Protein AF-V5BQ50-F1 (afdb_monomer_lite)

Sequence (95 aa):
MGEDHIFKSGVSHNYYGEALYAQQKPIPCPQCKRVGRLAGHLNEIYRRIPRTQWEALVLCHRCGENVLRHEDVATHRRVWYCSYCEICLCTKCQR

Structure (mmCIF, N/CA/C/O backbone):
data_AF-V5BQ50-F1
#
_entry.id   AF-V5BQ50-F1
#
loop_
_atom_site.group_PDB
_atom_site.id
_atom_site.type_symbol
_atom_site.label_atom_id
_atom_site.label_alt_id
_atom_site.label_comp_id
_atom_site.label_asym_id
_atom_site.label_entity_id
_atom_site.label_seq_id
_atom_site.pdbx_PDB_ins_code
_atom_site.Cartn_x
_atom_site.Cartn_y
_atom_site.Cartn_z
_atom_site.occupancy
_atom_site.B_iso_or_equiv
_atom_site.auth_seq_id
_atom_site.auth_comp_id
_atom_site.auth_asym_id
_atom_site.auth_atom_id
_atom_site.pdbx_PDB_model_num
ATOM 1 N N . MET A 1 1 ? 26.541 -1.349 0.959 1.00 39.31 1 MET A N 1
ATOM 2 C CA . MET A 1 1 ? 25.940 -2.446 1.745 1.00 39.31 1 MET A CA 1
ATOM 3 C C . MET A 1 1 ? 24.550 -1.992 2.161 1.00 39.31 1 MET A C 1
ATOM 5 O O . MET A 1 1 ? 24.390 -1.444 3.239 1.00 39.31 1 MET A O 1
ATOM 9 N N . GLY A 1 2 ? 23.581 -2.073 1.252 1.00 46.38 2 GLY A N 1
ATOM 10 C CA . GLY A 1 2 ? 22.181 -1.779 1.549 1.00 46.38 2 GLY A CA 1
ATOM 11 C C . GLY A 1 2 ? 21.429 -3.071 1.327 1.00 46.38 2 GLY A C 1
ATOM 12 O O . GLY A 1 2 ? 21.066 -3.373 0.198 1.00 46.38 2 GLY A O 1
ATOM 13 N N . GLU A 1 3 ? 21.337 -3.903 2.358 1.00 43.06 3 GLU A N 1
ATOM 14 C CA . GLU A 1 3 ? 20.484 -5.078 2.277 1.00 43.06 3 GLU A CA 1
ATOM 15 C C . GLU A 1 3 ? 19.045 -4.569 2.180 1.00 43.06 3 GLU A C 1
ATOM 17 O O . GLU A 1 3 ? 18.543 -3.937 3.110 1.00 43.06 3 GLU A O 1
ATOM 22 N N . ASP A 1 4 ? 18.392 -4.794 1.038 1.00 46.06 4 ASP A N 1
ATOM 23 C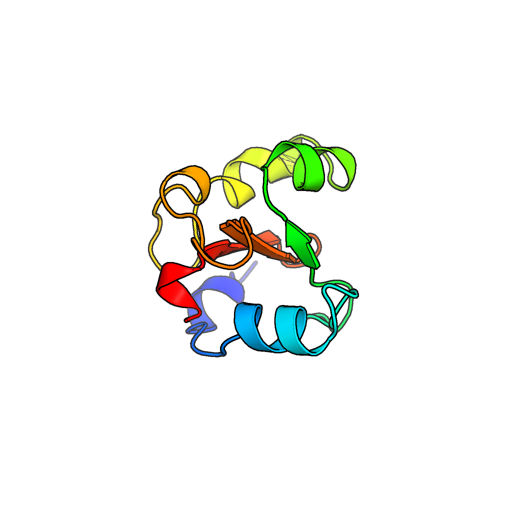 CA . ASP A 1 4 ? 16.965 -4.541 0.868 1.00 46.06 4 ASP A CA 1
ATOM 24 C C . ASP A 1 4 ? 16.181 -5.490 1.784 1.00 46.06 4 ASP A C 1
ATOM 26 O O . ASP A 1 4 ? 15.661 -6.537 1.386 1.00 46.06 4 ASP A O 1
ATOM 30 N N . HIS A 1 5 ? 16.075 -5.110 3.058 1.00 49.38 5 HIS A N 1
ATOM 31 C CA . HIS A 1 5 ? 15.295 -5.806 4.081 1.00 49.38 5 HIS A CA 1
ATOM 32 C C . HIS A 1 5 ? 13.809 -5.936 3.699 1.00 49.38 5 HIS A C 1
ATOM 34 O O . HIS A 1 5 ? 13.069 -6.699 4.321 1.00 49.38 5 HIS A O 1
ATOM 40 N N . ILE A 1 6 ? 13.362 -5.224 2.662 1.00 49.53 6 ILE A N 1
ATOM 41 C CA . ILE A 1 6 ? 11.989 -5.233 2.166 1.00 49.53 6 ILE A CA 1
ATOM 42 C C . ILE A 1 6 ? 11.680 -6.543 1.405 1.00 49.53 6 ILE A C 1
ATOM 44 O O . ILE A 1 6 ? 10.572 -7.070 1.546 1.00 49.53 6 ILE A O 1
ATOM 48 N N . PHE A 1 7 ? 12.653 -7.151 0.702 1.00 47.38 7 PHE A N 1
ATOM 49 C CA . PHE A 1 7 ? 12.455 -8.409 -0.050 1.00 47.38 7 PHE A CA 1
ATOM 50 C C . PHE A 1 7 ? 12.377 -9.670 0.830 1.00 47.38 7 PHE A C 1
ATOM 52 O O . PHE A 1 7 ? 11.849 -10.687 0.387 1.00 47.38 7 PHE A O 1
ATOM 59 N N . LYS A 1 8 ? 12.826 -9.621 2.093 1.00 46.31 8 LYS A N 1
ATOM 60 C CA . LYS A 1 8 ? 12.690 -10.743 3.048 1.00 46.31 8 LYS A CA 1
ATOM 61 C C . LYS A 1 8 ? 11.370 -10.745 3.829 1.00 46.31 8 LYS A C 1
ATOM 63 O O . LYS A 1 8 ? 11.105 -11.699 4.552 1.00 46.31 8 LYS A O 1
ATOM 68 N N . SER A 1 9 ? 10.543 -9.703 3.716 1.00 52.75 9 SER A N 1
ATOM 69 C CA . SER A 1 9 ? 9.423 -9.509 4.649 1.00 52.75 9 SER A CA 1
ATOM 70 C C . SER A 1 9 ? 8.209 -10.415 4.417 1.00 52.75 9 SER A C 1
ATOM 72 O O . SER A 1 9 ? 7.358 -10.478 5.299 1.00 52.75 9 SER A O 1
ATOM 74 N N . GLY A 1 10 ? 8.121 -11.133 3.286 1.00 56.66 10 GLY A N 1
ATOM 75 C CA . GLY A 1 10 ? 7.091 -12.157 3.066 1.00 56.66 10 GLY A CA 1
ATOM 76 C C . GLY A 1 10 ? 5.688 -11.684 3.454 1.00 56.66 10 GLY A C 1
ATOM 77 O O . GLY A 1 10 ? 5.000 -12.383 4.193 1.00 56.66 10 GLY A O 1
ATOM 78 N N . VAL A 1 11 ? 5.314 -10.467 3.035 1.00 62.16 11 VAL A N 1
ATOM 79 C CA . VAL A 1 11 ? 4.156 -9.739 3.569 1.00 62.16 11 VAL A CA 1
ATOM 80 C C . VAL A 1 11 ? 2.871 -10.559 3.419 1.00 62.16 11 VAL A C 1
ATOM 82 O O . VAL A 1 11 ? 2.259 -10.611 2.353 1.00 62.16 11 VAL A O 1
ATOM 85 N N . SER A 1 12 ? 2.481 -11.219 4.506 1.00 69.25 12 SER A N 1
ATOM 86 C CA . SER A 1 12 ? 1.335 -12.129 4.601 1.00 69.25 12 SER A CA 1
ATOM 87 C C . SER A 1 12 ? 0.221 -11.584 5.493 1.00 69.25 12 SER A C 1
ATOM 89 O O . SER A 1 12 ? -0.872 -12.142 5.514 1.00 69.25 12 SER A O 1
ATOM 91 N N . HIS A 1 13 ? 0.481 -10.491 6.213 1.00 79.88 13 HIS A N 1
ATOM 92 C CA . HIS A 1 13 ? -0.486 -9.876 7.110 1.00 79.88 13 HIS A CA 1
ATOM 93 C C . HIS A 1 13 ? -1.544 -9.085 6.318 1.00 79.88 13 HIS A C 1
ATOM 95 O O . HIS A 1 13 ? -1.216 -8.428 5.335 1.00 79.88 13 HIS A O 1
ATOM 101 N N . ASN A 1 14 ? -2.805 -9.157 6.748 1.00 87.75 14 ASN A N 1
ATOM 102 C CA . ASN A 1 14 ? -3.959 -8.448 6.201 1.00 87.75 14 ASN A CA 1
ATOM 103 C C . ASN A 1 14 ? -4.041 -6.988 6.704 1.00 87.75 14 ASN A C 1
ATOM 105 O O . ASN A 1 14 ? -4.914 -6.634 7.498 1.00 87.75 14 ASN A O 1
ATOM 109 N N . TYR A 1 15 ? -3.161 -6.106 6.220 1.00 87.25 15 TYR A N 1
ATOM 110 C CA . TYR A 1 15 ? -3.220 -4.679 6.595 1.00 87.25 15 TYR A CA 1
ATOM 111 C C . TYR A 1 15 ? -4.448 -3.962 6.046 1.00 87.25 15 TYR A C 1
ATOM 113 O O . TYR A 1 15 ? -4.882 -2.937 6.573 1.00 87.25 15 TYR A O 1
ATOM 121 N N . TYR A 1 16 ? -4.996 -4.488 4.956 1.00 88.31 16 TYR A N 1
ATOM 122 C CA . TYR A 1 16 ? -6.179 -3.938 4.328 1.00 88.31 16 TYR A CA 1
ATOM 123 C C . TYR A 1 16 ? -7.395 -4.034 5.262 1.00 88.31 16 TYR A C 1
ATOM 125 O O . TYR A 1 16 ? -8.057 -3.034 5.537 1.00 88.31 16 TYR A O 1
ATOM 133 N N . GLY A 1 17 ? -7.638 -5.224 5.804 1.00 88.69 17 GLY A N 1
ATOM 134 C CA . GLY A 1 17 ? -8.700 -5.531 6.753 1.00 88.69 17 GLY A CA 1
ATOM 135 C C . GLY A 1 17 ? -8.526 -4.799 8.077 1.00 88.69 17 GLY A C 1
ATOM 136 O O . GLY A 1 17 ? -9.492 -4.217 8.564 1.00 88.69 17 GLY A O 1
ATOM 137 N N . GLU A 1 18 ? -7.304 -4.731 8.617 1.00 89.62 18 GLU A N 1
ATOM 138 C CA . GLU A 1 18 ? -7.026 -3.932 9.819 1.00 89.62 18 GLU A CA 1
ATOM 139 C C . GLU A 1 18 ? -7.354 -2.450 9.608 1.00 89.62 18 GLU A C 1
ATOM 141 O O . GLU A 1 18 ? -7.991 -1.819 10.452 1.00 89.62 18 GLU A O 1
ATOM 146 N N . ALA A 1 19 ? -6.965 -1.887 8.461 1.00 89.06 19 ALA A N 1
ATOM 147 C CA . ALA A 1 19 ? -7.249 -0.494 8.155 1.00 89.06 19 ALA A CA 1
ATOM 148 C C . ALA A 1 19 ? -8.750 -0.248 7.933 1.00 89.06 19 ALA A C 1
ATOM 150 O O . ALA A 1 19 ? -9.252 0.807 8.321 1.00 89.06 19 ALA A O 1
ATOM 151 N N . LEU A 1 20 ? -9.486 -1.204 7.356 1.00 89.00 20 LEU A N 1
ATOM 152 C CA . LEU A 1 20 ? -10.946 -1.130 7.258 1.00 89.00 20 LEU A CA 1
ATOM 153 C C . LEU A 1 20 ? -11.619 -1.198 8.633 1.00 89.00 20 LEU A C 1
ATOM 155 O O . LEU A 1 20 ? -12.482 -0.367 8.916 1.00 89.00 20 LEU A O 1
ATOM 159 N N . TYR A 1 21 ? -11.197 -2.126 9.498 1.00 89.44 21 TYR A N 1
ATOM 160 C CA . TYR A 1 21 ? -11.684 -2.233 10.876 1.00 89.44 21 TYR A CA 1
ATOM 161 C C . TYR A 1 21 ? -11.422 -0.943 11.664 1.00 89.44 21 TYR A C 1
ATOM 163 O O . TYR A 1 21 ? -12.301 -0.436 12.358 1.00 89.44 21 TYR A O 1
ATOM 171 N N . ALA A 1 22 ? -10.252 -0.332 11.465 1.00 89.06 22 ALA A N 1
ATOM 172 C CA . ALA A 1 22 ? -9.897 0.969 12.024 1.00 89.06 22 ALA A CA 1
ATOM 173 C C . ALA A 1 22 ? -10.644 2.157 11.377 1.00 89.06 22 ALA A C 1
ATOM 175 O O . ALA A 1 22 ? -10.272 3.311 11.602 1.00 89.06 22 ALA A O 1
ATOM 176 N N . GLN A 1 23 ? -11.682 1.911 10.569 1.00 87.19 23 GLN A N 1
ATOM 177 C CA . GLN A 1 23 ? -12.468 2.928 9.862 1.00 87.19 23 GLN A CA 1
ATOM 178 C C . GLN A 1 23 ? -11.603 3.825 8.969 1.00 87.19 23 GLN A C 1
ATOM 180 O O . GLN A 1 23 ? -11.784 5.040 8.910 1.00 87.19 23 GLN A O 1
ATOM 185 N N . GLN A 1 24 ? -10.635 3.222 8.276 1.00 79.19 24 GLN A N 1
ATOM 186 C CA . GLN A 1 24 ? -9.734 3.881 7.325 1.00 79.19 24 GLN A CA 1
ATOM 187 C C . GLN A 1 24 ? -8.828 4.943 7.972 1.00 79.19 24 GLN A C 1
ATOM 189 O O . GLN A 1 24 ? -8.216 5.764 7.279 1.00 79.19 24 GLN A O 1
ATOM 194 N N . LYS A 1 25 ? -8.706 4.919 9.304 1.00 80.69 25 LYS A N 1
ATOM 195 C CA . LYS A 1 25 ? -7.724 5.718 10.035 1.00 80.69 25 LYS A CA 1
ATOM 196 C C . LYS A 1 25 ? -6.312 5.197 9.743 1.00 80.69 25 LYS A C 1
ATOM 198 O O . LYS A 1 25 ? -6.146 4.027 9.395 1.00 80.69 25 LYS A O 1
ATOM 203 N N . PRO A 1 26 ? -5.279 6.051 9.865 1.00 84.50 26 PRO A N 1
ATOM 204 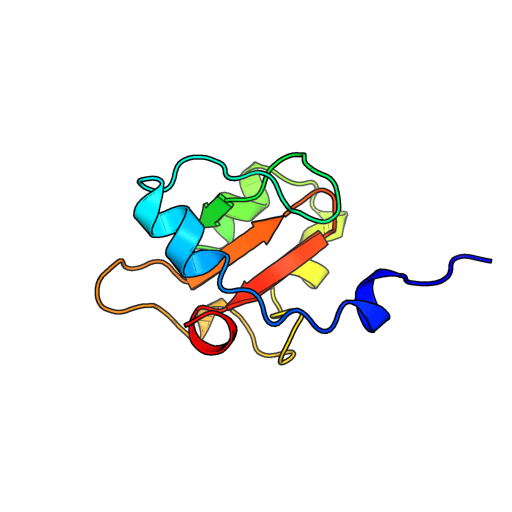C CA . PRO A 1 26 ? -3.902 5.595 9.768 1.00 84.50 26 PRO A CA 1
ATOM 205 C C . PRO A 1 26 ? -3.645 4.461 10.762 1.00 84.50 26 PRO A C 1
ATOM 207 O O . PRO A 1 26 ? -3.861 4.642 11.959 1.00 84.50 26 PRO A O 1
ATOM 210 N N . ILE A 1 27 ? -3.167 3.322 10.269 1.00 88.25 27 ILE A N 1
ATOM 211 C CA . ILE A 1 27 ? -2.690 2.225 11.112 1.00 88.25 27 ILE A CA 1
ATOM 212 C C . ILE A 1 27 ? -1.158 2.204 11.079 1.00 88.25 27 ILE A C 1
ATOM 214 O O . ILE A 1 27 ? -0.568 2.474 10.025 1.00 88.25 27 ILE A O 1
ATOM 218 N N . PRO A 1 28 ? -0.470 1.933 12.199 1.00 86.75 28 PRO A N 1
ATOM 219 C CA . PRO A 1 28 ? 0.985 1.859 12.200 1.00 86.75 28 PRO A CA 1
ATOM 220 C C . PRO A 1 28 ? 1.473 0.740 11.275 1.00 86.75 28 PRO A C 1
ATOM 222 O O . PRO A 1 28 ? 1.121 -0.422 11.458 1.00 86.75 28 PRO A O 1
ATOM 225 N N . CYS A 1 29 ? 2.329 1.069 10.303 1.00 86.00 29 CYS A N 1
ATOM 226 C CA . CYS A 1 29 ? 3.047 0.047 9.539 1.00 86.00 29 CYS A CA 1
ATOM 227 C C . CYS A 1 29 ? 3.853 -0.809 10.523 1.00 86.00 29 CYS A C 1
ATOM 229 O O . CYS A 1 29 ? 4.615 -0.243 11.302 1.00 86.00 29 CYS A O 1
ATOM 231 N N . PRO A 1 30 ? 3.752 -2.141 10.538 1.00 75.06 30 PRO A N 1
ATOM 232 C CA . PRO A 1 30 ? 4.443 -2.920 11.559 1.00 75.06 30 PRO A CA 1
ATOM 233 C C . PRO A 1 30 ? 5.964 -2.873 11.422 1.00 75.06 30 PRO A C 1
ATOM 235 O O . PRO A 1 30 ? 6.630 -3.059 12.437 1.00 75.06 30 PRO A O 1
ATOM 238 N N . GLN A 1 31 ? 6.480 -2.576 10.223 1.00 78.50 31 GLN A N 1
ATOM 239 C CA . GLN A 1 31 ? 7.910 -2.484 9.942 1.00 78.50 31 GLN A CA 1
ATOM 240 C C . GLN A 1 31 ? 8.523 -1.185 10.481 1.00 78.50 31 GLN A C 1
ATOM 242 O O . GLN A 1 31 ? 9.511 -1.226 11.202 1.00 78.50 31 GLN A O 1
ATOM 247 N N . CYS A 1 32 ? 7.937 -0.021 10.170 1.00 86.19 32 CYS A N 1
ATOM 248 C CA . CYS A 1 32 ? 8.494 1.276 10.589 1.00 86.19 32 CYS A CA 1
ATOM 249 C C . CYS A 1 32 ? 7.703 1.994 11.690 1.00 86.19 32 CYS A C 1
ATOM 251 O O . CYS A 1 32 ? 8.114 3.062 12.135 1.00 86.19 32 CYS A O 1
ATOM 253 N N . LYS A 1 33 ? 6.544 1.461 12.086 1.00 85.69 33 LYS A N 1
ATOM 254 C CA . LYS A 1 33 ? 5.589 2.022 13.061 1.00 85.69 33 LYS A CA 1
ATOM 255 C C . LYS A 1 33 ? 5.061 3.427 12.743 1.00 85.69 33 LYS A C 1
ATOM 257 O O . LYS A 1 33 ? 4.408 4.024 13.588 1.00 85.69 33 LYS A O 1
ATOM 262 N N . ARG A 1 34 ? 5.292 3.949 11.530 1.00 86.25 34 ARG A N 1
ATOM 263 C CA . ARG A 1 34 ? 4.892 5.314 11.147 1.00 86.25 34 ARG A CA 1
ATOM 264 C C . ARG A 1 34 ? 3.445 5.398 10.678 1.00 86.25 34 ARG A C 1
ATOM 266 O O . ARG A 1 34 ? 2.535 5.558 11.478 1.00 86.25 34 ARG A O 1
ATOM 273 N N . VAL A 1 35 ? 3.223 5.348 9.368 1.00 82.38 35 VAL A N 1
ATOM 274 C CA . VAL A 1 35 ? 1.921 5.656 8.773 1.00 82.38 35 VAL A CA 1
ATOM 275 C C . VAL A 1 35 ? 1.648 4.673 7.642 1.00 82.38 35 VAL A C 1
ATOM 277 O O . VAL A 1 35 ? 2.313 4.715 6.607 1.00 82.38 35 VAL A O 1
ATOM 280 N N . GLY A 1 36 ? 0.678 3.790 7.864 1.00 88.81 36 GLY A N 1
ATOM 281 C CA . GLY A 1 36 ? 0.026 2.963 6.855 1.00 88.81 36 GLY A CA 1
ATOM 282 C C . GLY A 1 36 ? -1.401 3.458 6.624 1.00 88.81 36 GLY A C 1
ATOM 283 O O . GLY A 1 36 ? -2.089 3.833 7.576 1.00 88.81 36 GLY A O 1
ATOM 284 N N . ARG A 1 37 ? -1.846 3.535 5.369 1.00 89.38 37 ARG A N 1
ATOM 285 C CA . ARG A 1 37 ? -3.173 4.071 5.018 1.00 89.38 37 ARG A CA 1
ATOM 286 C C . ARG A 1 37 ? -3.787 3.320 3.846 1.00 89.38 37 ARG A C 1
ATOM 288 O O . ARG A 1 37 ? -3.071 2.811 2.992 1.00 89.38 37 ARG A O 1
ATOM 295 N N . LEU A 1 38 ? -5.116 3.338 3.778 1.00 91.19 38 LEU A N 1
ATOM 296 C CA . LEU A 1 38 ? -5.858 2.928 2.589 1.00 91.19 38 LE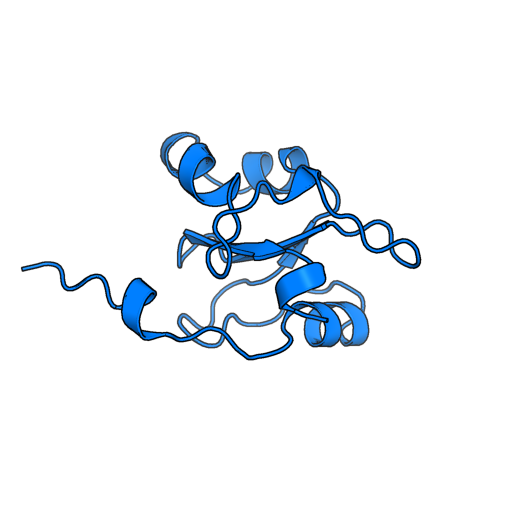U A CA 1
ATOM 297 C C . LEU A 1 38 ? -6.010 4.091 1.611 1.00 91.19 38 LEU A C 1
ATOM 299 O O . LEU A 1 38 ? -6.214 5.235 2.023 1.00 91.19 38 LEU A O 1
ATOM 303 N N . ALA A 1 39 ? -5.951 3.777 0.322 1.00 90.62 39 ALA A N 1
ATOM 304 C CA . ALA A 1 39 ? -6.309 4.684 -0.757 1.00 90.62 39 ALA A CA 1
ATOM 305 C C . ALA A 1 39 ? -7.218 3.978 -1.774 1.00 90.62 39 ALA A C 1
ATOM 307 O O . ALA A 1 39 ? -7.107 2.772 -2.022 1.00 90.62 39 ALA A O 1
ATOM 308 N N . GLY A 1 40 ? -8.145 4.746 -2.350 1.00 90.12 40 GLY A N 1
ATOM 309 C CA . GLY A 1 40 ? -8.942 4.306 -3.494 1.00 90.12 40 GLY A CA 1
ATOM 310 C C . GLY A 1 40 ? -8.197 4.540 -4.802 1.00 90.12 40 GLY A C 1
ATOM 311 O O . GLY A 1 40 ? -8.264 3.723 -5.710 1.00 90.12 40 GLY A O 1
ATOM 312 N N . HIS A 1 41 ? -7.425 5.622 -4.904 1.00 88.62 41 HIS A N 1
ATOM 313 C CA . HIS A 1 41 ? -6.713 5.995 -6.130 1.00 88.62 41 HIS A CA 1
ATOM 314 C C . HIS A 1 41 ? -5.252 6.374 -5.853 1.00 88.62 41 HIS A C 1
ATOM 316 O O . HIS A 1 41 ? -4.938 6.918 -4.795 1.00 88.62 41 HIS A O 1
ATOM 322 N N . LEU A 1 42 ? -4.364 6.185 -6.839 1.00 87.44 42 LEU A N 1
ATOM 323 C CA . LEU A 1 42 ? -2.948 6.574 -6.723 1.00 87.44 42 LEU A CA 1
ATOM 324 C C . LEU A 1 42 ? -2.761 8.081 -6.476 1.00 87.44 42 LEU A C 1
ATOM 326 O O . LEU A 1 42 ? -1.849 8.472 -5.759 1.00 87.44 42 LEU A O 1
ATOM 330 N N . ASN A 1 43 ? -3.672 8.930 -6.964 1.00 89.50 43 ASN A N 1
ATOM 331 C CA . ASN A 1 43 ? -3.633 10.373 -6.697 1.00 89.50 43 ASN A CA 1
ATOM 332 C C . ASN A 1 43 ? -3.688 10.709 -5.194 1.00 89.50 43 ASN A C 1
ATOM 334 O O . ASN A 1 43 ? -3.083 11.693 -4.768 1.00 89.50 43 ASN A O 1
ATOM 338 N N . GLU A 1 44 ? -4.387 9.911 -4.377 1.00 89.75 44 GLU A N 1
ATOM 33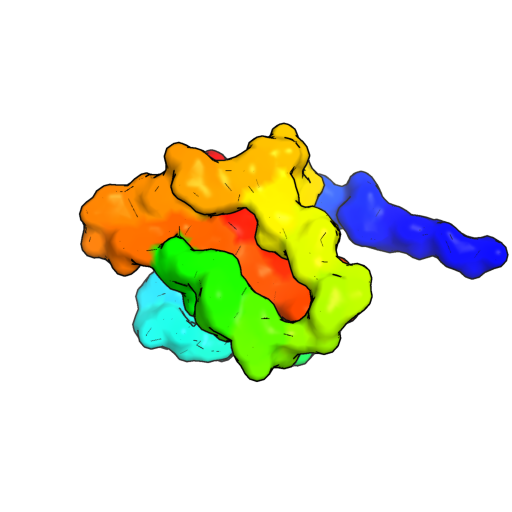9 C CA . GLU A 1 44 ? -4.412 10.103 -2.918 1.00 89.75 44 GLU A CA 1
ATOM 340 C C . GLU A 1 44 ? -3.041 9.826 -2.287 1.00 89.75 44 GLU A C 1
ATOM 342 O O . GLU A 1 44 ? -2.658 10.485 -1.317 1.00 89.75 44 GLU A O 1
ATOM 347 N N . ILE A 1 45 ? -2.301 8.871 -2.854 1.00 89.50 45 ILE A N 1
ATOM 348 C CA . ILE A 1 45 ? -0.950 8.505 -2.433 1.00 89.50 45 ILE A CA 1
ATOM 349 C C . ILE A 1 45 ? 0.030 9.590 -2.876 1.00 89.50 45 ILE A C 1
ATOM 351 O O . ILE A 1 45 ? 0.725 10.159 -2.040 1.00 89.50 45 ILE A O 1
ATOM 355 N N . TYR A 1 46 ? 0.016 9.943 -4.163 1.00 90.25 46 TYR A N 1
ATOM 356 C CA . TYR A 1 46 ? 0.926 10.900 -4.798 1.00 90.25 46 TYR A CA 1
ATOM 357 C C . TYR A 1 46 ? 0.906 12.297 -4.175 1.00 90.25 46 TYR A C 1
ATOM 359 O O . TYR A 1 46 ? 1.925 12.977 -4.165 1.00 90.25 46 TYR A O 1
ATOM 367 N N . ARG A 1 47 ? -0.222 12.720 -3.592 1.00 90.00 47 ARG A N 1
ATOM 368 C CA . ARG A 1 47 ? -0.316 13.986 -2.839 1.00 90.00 47 ARG A CA 1
ATOM 369 C C . ARG A 1 47 ? 0.457 13.983 -1.518 1.00 90.00 47 ARG A C 1
ATOM 371 O O . ARG A 1 47 ? 0.672 15.043 -0.942 1.00 90.00 47 ARG A O 1
ATOM 378 N N . ARG A 1 48 ? 0.805 12.808 -0.995 1.00 87.06 48 ARG A N 1
ATOM 379 C CA . ARG A 1 48 ? 1.399 12.622 0.338 1.00 87.06 48 ARG A CA 1
ATOM 380 C C . ARG A 1 48 ? 2.853 12.169 0.289 1.00 87.06 48 ARG A C 1
ATOM 382 O O . ARG A 1 48 ? 3.462 12.019 1.345 1.00 87.06 48 ARG A O 1
ATOM 389 N N . ILE A 1 49 ? 3.388 11.926 -0.903 1.00 86.50 49 ILE A N 1
ATOM 390 C CA . ILE A 1 49 ? 4.732 11.391 -1.107 1.00 86.50 49 ILE A CA 1
ATOM 391 C C . ILE A 1 49 ? 5.458 12.163 -2.216 1.00 86.50 49 ILE A C 1
ATOM 393 O O . ILE A 1 49 ? 4.809 12.675 -3.133 1.00 86.50 49 ILE A O 1
ATOM 397 N N . PRO A 1 50 ? 6.796 12.233 -2.178 1.00 87.50 50 PRO A N 1
ATOM 398 C CA . PRO A 1 50 ? 7.572 12.837 -3.253 1.00 87.50 50 PRO A CA 1
ATOM 399 C C . PRO A 1 50 ? 7.468 12.038 -4.563 1.00 87.50 50 PRO A C 1
ATOM 401 O O . PRO A 1 50 ? 7.293 10.819 -4.561 1.00 87.50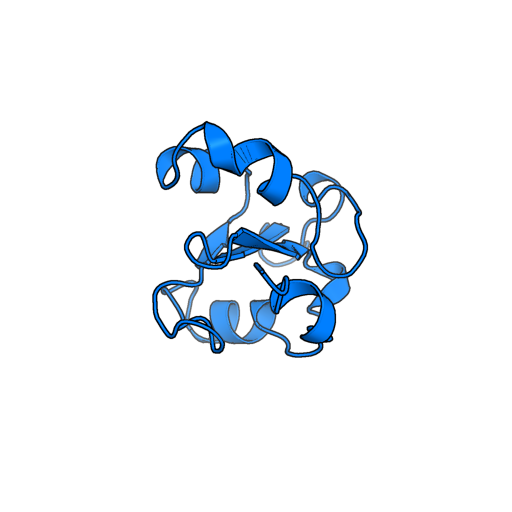 50 PRO A O 1
ATOM 404 N N . ARG A 1 51 ? 7.629 12.737 -5.696 1.00 88.69 51 ARG A N 1
ATOM 405 C CA . ARG A 1 51 ? 7.549 12.170 -7.058 1.00 88.69 51 ARG A CA 1
ATOM 406 C C . ARG A 1 51 ? 8.497 10.999 -7.311 1.00 88.69 51 ARG A C 1
ATOM 408 O O . ARG A 1 51 ? 8.148 10.089 -8.049 1.00 88.69 51 ARG A O 1
ATOM 415 N N . THR A 1 52 ? 9.661 11.007 -6.672 1.00 87.94 52 THR A N 1
ATOM 416 C CA . THR A 1 52 ? 10.694 9.973 -6.817 1.00 87.94 52 THR A CA 1
ATOM 417 C C . THR A 1 52 ? 10.254 8.586 -6.338 1.00 87.94 52 THR A C 1
ATOM 419 O O . THR A 1 52 ? 10.882 7.609 -6.711 1.00 87.94 52 THR A O 1
ATOM 422 N N . GLN A 1 53 ? 9.183 8.482 -5.541 1.00 85.81 53 GLN A N 1
ATOM 423 C CA . GLN A 1 53 ? 8.679 7.214 -4.990 1.00 85.81 53 GLN A CA 1
ATOM 424 C C . GLN A 1 53 ? 7.456 6.660 -5.736 1.00 85.81 53 GLN A C 1
ATOM 426 O O . GLN A 1 53 ? 6.913 5.623 -5.359 1.00 85.81 53 GLN A O 1
ATOM 431 N N . TRP A 1 54 ? 6.954 7.361 -6.756 1.00 87.88 54 TRP A N 1
ATOM 432 C CA . TRP A 1 54 ? 5.679 7.004 -7.381 1.00 87.88 54 TRP A CA 1
ATOM 433 C C . TRP A 1 54 ? 5.740 5.661 -8.102 1.00 87.88 54 TRP A C 1
ATOM 435 O O . TRP A 1 54 ? 4.826 4.859 -7.943 1.00 87.88 54 TRP A O 1
ATOM 445 N N . GLU A 1 55 ? 6.824 5.397 -8.832 1.00 85.06 55 GLU A N 1
ATOM 446 C CA . GLU A 1 55 ? 7.005 4.167 -9.612 1.00 85.06 55 GLU A CA 1
ATOM 447 C C . GLU A 1 55 ? 6.914 2.912 -8.734 1.00 85.06 55 GLU A C 1
ATOM 449 O O . GLU A 1 55 ? 6.185 1.978 -9.069 1.00 85.06 55 GLU A O 1
ATOM 454 N N . ALA A 1 56 ? 7.551 2.936 -7.559 1.00 81.94 56 ALA A N 1
ATOM 455 C CA . ALA A 1 56 ? 7.507 1.841 -6.589 1.00 81.94 56 ALA A CA 1
ATOM 456 C C . ALA A 1 56 ? 6.087 1.562 -6.062 1.00 81.94 56 ALA A C 1
ATOM 458 O O . ALA A 1 56 ? 5.752 0.429 -5.728 1.00 81.94 56 ALA A O 1
ATOM 459 N N . LEU A 1 57 ? 5.223 2.580 -6.016 1.00 86.00 57 LEU A N 1
ATOM 460 C CA . LEU A 1 57 ? 3.882 2.480 -5.435 1.00 86.00 57 LEU A CA 1
ATOM 461 C C . LEU A 1 57 ? 2.785 2.206 -6.469 1.00 86.00 57 LEU A C 1
ATOM 463 O O . LEU A 1 57 ? 1.623 2.038 -6.097 1.00 86.00 57 LEU A O 1
ATOM 467 N N . VAL A 1 58 ? 3.130 2.127 -7.755 1.00 89.62 58 VAL A N 1
ATOM 468 C CA . VAL A 1 58 ? 2.205 1.666 -8.803 1.00 89.62 58 VAL A CA 1
ATOM 469 C C . VAL A 1 58 ? 1.995 0.150 -8.717 1.00 89.62 58 VAL A C 1
ATOM 471 O O . VAL A 1 58 ? 0.919 -0.343 -9.066 1.00 89.62 58 VAL A O 1
ATOM 474 N N . LEU A 1 59 ? 2.997 -0.593 -8.240 1.00 90.38 59 LEU A N 1
ATOM 475 C CA . LEU A 1 59 ? 2.995 -2.053 -8.209 1.00 90.38 59 LEU A CA 1
ATOM 476 C C . LEU A 1 59 ? 2.827 -2.588 -6.785 1.00 90.38 59 LEU A C 1
ATOM 478 O O . LEU A 1 59 ? 3.332 -2.030 -5.815 1.00 90.38 59 LEU A O 1
ATOM 482 N N . CYS A 1 60 ? 2.108 -3.700 -6.660 1.00 90.44 60 CYS A N 1
ATOM 483 C CA . CYS A 1 60 ? 1.975 -4.414 -5.401 1.00 90.44 60 CYS A CA 1
ATOM 484 C C . CYS A 1 60 ? 3.307 -5.072 -5.032 1.00 90.44 60 CYS A C 1
ATOM 486 O O . CYS A 1 60 ? 3.815 -5.907 -5.775 1.00 90.44 60 CYS A O 1
ATOM 488 N N . HIS A 1 61 ? 3.810 -4.801 -3.833 1.00 86.50 61 HIS A N 1
ATOM 489 C CA . HIS A 1 61 ? 5.055 -5.369 -3.318 1.00 86.50 61 HIS A CA 1
ATOM 490 C C . HIS A 1 61 ? 5.020 -6.900 -3.189 1.00 86.50 61 HIS A C 1
ATOM 492 O O . HIS A 1 61 ? 6.057 -7.554 -3.213 1.00 86.50 61 HIS A O 1
ATOM 498 N N . ARG A 1 62 ? 3.827 -7.500 -3.051 1.00 86.44 62 ARG A N 1
ATOM 499 C CA . ARG A 1 62 ? 3.675 -8.958 -2.905 1.00 86.44 62 ARG A CA 1
ATOM 500 C C . ARG A 1 62 ? 3.595 -9.696 -4.242 1.00 86.44 62 ARG A C 1
ATOM 502 O O . ARG A 1 62 ? 4.177 -10.766 -4.365 1.00 86.44 62 ARG A O 1
ATOM 509 N N . CYS A 1 63 ? 2.832 -9.184 -5.208 1.00 89.50 63 CYS A N 1
ATOM 510 C CA . CYS A 1 63 ? 2.571 -9.890 -6.471 1.00 89.50 63 CYS A CA 1
ATOM 511 C C . CYS A 1 63 ? 3.097 -9.183 -7.724 1.00 89.50 63 CYS A C 1
ATOM 513 O O . CYS A 1 63 ? 2.958 -9.733 -8.809 1.00 89.50 63 CYS A O 1
ATOM 515 N N . GLY A 1 64 ? 3.642 -7.973 -7.606 1.00 89.50 64 GLY A N 1
ATOM 516 C CA . GLY A 1 64 ? 4.131 -7.174 -8.732 1.00 89.50 64 GLY A CA 1
ATOM 517 C C . GLY A 1 64 ? 3.042 -6.586 -9.634 1.00 89.50 64 GLY A C 1
ATOM 518 O O . GLY A 1 64 ? 3.360 -5.823 -10.538 1.00 89.50 64 GLY A O 1
ATOM 519 N N . GLU A 1 65 ? 1.762 -6.894 -9.407 1.00 91.31 65 GLU A N 1
ATOM 520 C CA . GLU A 1 65 ? 0.670 -6.378 -10.239 1.00 91.31 65 GLU A CA 1
ATOM 521 C C . GLU A 1 65 ? 0.364 -4.909 -9.955 1.00 91.31 65 GLU A C 1
ATOM 523 O O . GLU A 1 65 ? 0.471 -4.431 -8.824 1.00 91.31 65 GLU A O 1
ATOM 528 N N . ASN A 1 66 ? -0.114 -4.212 -10.986 1.00 91.25 66 ASN A N 1
ATOM 529 C CA . ASN A 1 66 ? -0.572 -2.837 -10.851 1.00 91.25 66 ASN A CA 1
ATOM 530 C C . ASN A 1 66 ? -1.778 -2.763 -9.901 1.00 91.25 66 ASN A C 1
ATOM 532 O O . ASN A 1 66 ? -2.822 -3.373 -10.152 1.00 91.25 66 ASN A O 1
ATOM 536 N N . VAL A 1 67 ? -1.657 -1.977 -8.829 1.00 90.12 67 VAL A N 1
ATOM 537 C CA . VAL A 1 67 ? -2.690 -1.889 -7.785 1.00 90.12 67 VAL A CA 1
ATOM 538 C C . VAL A 1 67 ? -3.998 -1.259 -8.266 1.00 90.12 67 VAL A C 1
ATOM 540 O O . VAL A 1 67 ? -5.034 -1.463 -7.644 1.00 90.12 67 VAL A O 1
ATOM 543 N N . LEU A 1 68 ? -3.993 -0.542 -9.394 1.00 86.56 68 LEU A N 1
ATOM 544 C CA . LEU A 1 68 ? -5.209 0.007 -10.001 1.00 86.56 68 LEU A CA 1
ATOM 545 C C . LEU A 1 68 ? -6.076 -1.048 -10.698 1.00 86.56 68 LEU A C 1
ATOM 547 O O . LEU A 1 68 ? -7.242 -0.776 -10.966 1.00 86.56 68 LEU A O 1
ATOM 551 N N . ARG A 1 69 ? -5.542 -2.242 -10.989 1.00 88.00 69 ARG A N 1
ATOM 552 C CA . ARG A 1 69 ? -6.305 -3.322 -11.642 1.00 88.00 69 ARG A CA 1
ATOM 553 C C . ARG A 1 69 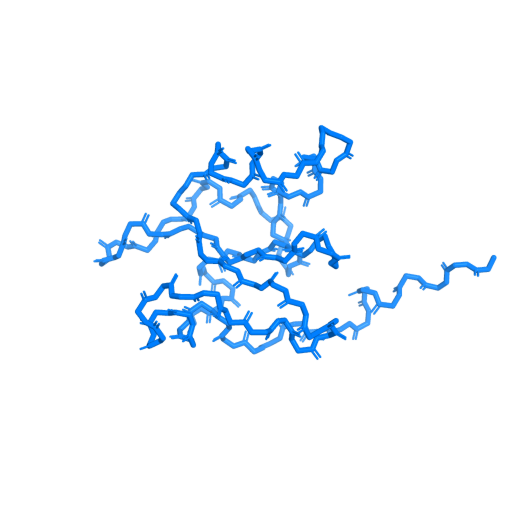? -7.299 -4.007 -10.710 1.00 88.00 69 ARG A C 1
ATOM 555 O O . ARG A 1 69 ? -8.187 -4.713 -11.183 1.00 88.00 69 ARG A O 1
ATOM 562 N N . HIS A 1 70 ? -7.139 -3.839 -9.400 1.00 84.94 70 HIS A N 1
ATOM 563 C CA . HIS A 1 70 ? -7.929 -4.548 -8.405 1.00 84.94 70 HIS A CA 1
ATOM 564 C C . HIS A 1 70 ? -8.520 -3.564 -7.397 1.00 84.94 70 HIS A C 1
ATOM 566 O O . HIS A 1 70 ? -7.805 -2.894 -6.657 1.00 84.94 70 HIS A O 1
ATOM 572 N N . GLU A 1 71 ? -9.847 -3.503 -7.362 1.00 89.62 71 GLU A N 1
ATOM 573 C CA . GLU A 1 71 ? -10.622 -2.737 -6.392 1.00 89.62 71 GLU A CA 1
ATOM 574 C C . GLU A 1 71 ? -11.452 -3.691 -5.538 1.00 89.62 71 GLU A C 1
ATOM 576 O O . GLU A 1 71 ? -12.010 -4.669 -6.037 1.00 89.62 71 GLU A O 1
ATOM 581 N N . ASP A 1 72 ? -11.521 -3.423 -4.238 1.00 89.25 72 ASP A N 1
ATOM 582 C CA . ASP A 1 72 ? -12.497 -4.072 -3.379 1.00 89.25 72 ASP A CA 1
ATOM 583 C C . ASP A 1 72 ? -13.886 -3.487 -3.646 1.00 89.25 72 ASP A C 1
ATOM 585 O O . ASP A 1 72 ? -14.142 -2.309 -3.399 1.00 89.25 72 ASP A O 1
ATOM 589 N N . VAL A 1 73 ? -14.789 -4.335 -4.127 1.00 89.25 73 VAL A N 1
ATOM 590 C CA . VAL A 1 73 ? -16.133 -3.936 -4.569 1.00 89.25 73 VAL A CA 1
ATOM 591 C C . VAL A 1 73 ? -16.989 -3.358 -3.435 1.00 89.25 73 VAL A C 1
ATOM 593 O O . VAL A 1 73 ? -17.857 -2.534 -3.692 1.00 89.25 73 VAL A O 1
ATOM 596 N N . ALA A 1 74 ? -16.762 -3.761 -2.181 1.00 88.75 74 ALA A N 1
ATOM 597 C CA . ALA A 1 74 ? -17.585 -3.310 -1.058 1.00 88.75 74 ALA A CA 1
ATOM 598 C C . ALA A 1 74 ? -17.161 -1.932 -0.535 1.00 88.75 74 ALA A C 1
ATOM 600 O O . ALA A 1 74 ? -17.970 -1.194 0.022 1.00 88.75 74 ALA A O 1
ATOM 601 N N . THR A 1 75 ? -15.881 -1.595 -0.673 1.00 89.00 75 THR A N 1
ATOM 602 C CA . THR A 1 75 ? -15.288 -0.415 -0.026 1.00 89.00 75 THR A CA 1
ATOM 603 C C . THR A 1 75 ? -14.678 0.581 -1.007 1.00 89.00 75 THR A C 1
ATOM 605 O O . THR A 1 75 ? -14.269 1.664 -0.589 1.00 89.00 75 THR A O 1
ATOM 608 N N . HIS A 1 76 ? -14.603 0.235 -2.297 1.00 89.00 76 HIS A N 1
ATOM 609 C CA . HIS A 1 76 ? -13.951 1.009 -3.359 1.00 89.00 76 HIS A CA 1
ATOM 610 C C . HIS A 1 76 ? -12.494 1.392 -3.047 1.00 89.00 76 HIS A C 1
ATOM 612 O O . HIS A 1 76 ? -11.954 2.372 -3.568 1.00 89.00 76 HIS A O 1
ATOM 618 N N . ARG A 1 77 ? -11.827 0.641 -2.160 1.00 89.56 77 ARG A N 1
ATOM 619 C CA . ARG A 1 77 ? -10.399 0.824 -1.882 1.00 89.56 77 ARG A CA 1
ATOM 620 C C . ARG A 1 77 ? -9.596 -0.174 -2.700 1.00 89.56 77 ARG A C 1
ATOM 622 O O . ARG A 1 77 ? -10.060 -1.262 -3.025 1.00 89.56 77 ARG A O 1
ATOM 629 N N . ARG A 1 78 ? -8.383 0.227 -3.070 1.00 91.81 78 ARG A N 1
ATOM 630 C CA . ARG A 1 78 ? -7.522 -0.549 -3.979 1.00 91.81 78 ARG A CA 1
ATOM 631 C C . ARG A 1 78 ? -6.247 -1.015 -3.311 1.00 91.81 78 ARG A C 1
ATOM 633 O O . ARG A 1 78 ? -5.721 -2.084 -3.616 1.00 91.81 78 ARG A O 1
ATOM 640 N N . VAL A 1 79 ? -5.754 -0.202 -2.385 1.00 91.62 79 VAL A N 1
ATOM 641 C CA . VAL A 1 79 ? -4.387 -0.323 -1.916 1.00 91.62 79 VAL A CA 1
ATOM 642 C C . VAL A 1 79 ? -4.251 0.107 -0.468 1.00 91.62 79 VAL A C 1
ATOM 644 O O . VAL A 1 79 ? -4.790 1.136 -0.054 1.00 91.62 79 VAL A O 1
ATOM 647 N N . TRP A 1 80 ? -3.479 -0.668 0.285 1.00 92.75 80 TRP A N 1
ATOM 648 C CA . TRP A 1 80 ? -2.833 -0.197 1.500 1.00 92.75 80 TRP A CA 1
ATOM 649 C C . TRP A 1 80 ? -1.401 0.219 1.169 1.00 92.75 80 TRP A C 1
ATOM 651 O O . TRP A 1 80 ? -0.696 -0.508 0.469 1.00 92.75 80 TRP A O 1
ATOM 661 N N . TYR A 1 81 ? -0.961 1.376 1.656 1.00 90.81 81 TYR A N 1
ATOM 662 C CA . TYR A 1 81 ? 0.393 1.861 1.413 1.00 90.81 81 TYR A CA 1
ATOM 663 C C . TYR A 1 81 ? 1.062 2.375 2.687 1.00 90.81 81 TYR A C 1
ATOM 665 O O . TYR A 1 81 ? 0.422 2.981 3.552 1.00 90.81 81 TYR A O 1
ATOM 673 N N . CYS A 1 82 ? 2.378 2.190 2.758 1.00 89.75 82 CYS A N 1
ATOM 674 C CA . CYS A 1 82 ? 3.262 2.843 3.709 1.00 89.75 82 CYS A CA 1
ATOM 675 C C . CYS A 1 82 ? 4.338 3.605 2.940 1.00 89.75 82 CYS A C 1
ATOM 677 O O . CYS A 1 82 ? 5.222 3.001 2.341 1.00 89.75 82 CYS A O 1
ATOM 679 N N . SER A 1 83 ? 4.294 4.936 2.996 1.00 83.94 83 SER A N 1
ATOM 680 C CA . SER A 1 83 ? 5.241 5.788 2.267 1.00 83.94 83 SER A CA 1
ATOM 681 C C . SER A 1 83 ? 6.669 5.702 2.792 1.00 83.94 83 SER A C 1
ATOM 683 O O . SER A 1 83 ? 7.608 5.912 2.042 1.00 83.94 83 SER A O 1
ATOM 685 N N . TYR A 1 84 ? 6.849 5.395 4.077 1.00 85.12 84 TYR A N 1
ATOM 686 C CA . TYR A 1 84 ? 8.186 5.359 4.665 1.00 85.12 84 TYR A CA 1
ATOM 687 C C . TYR A 1 84 ? 8.943 4.067 4.360 1.00 85.12 84 TYR A C 1
ATOM 689 O O . TYR A 1 84 ? 10.161 4.075 4.257 1.00 85.12 84 TYR A O 1
ATOM 697 N N . CYS A 1 85 ? 8.217 2.958 4.239 1.00 84.50 85 CYS A N 1
ATOM 698 C CA . CYS A 1 85 ? 8.789 1.698 3.774 1.00 84.50 85 CYS A CA 1
ATOM 699 C C . CYS A 1 85 ? 8.686 1.543 2.255 1.00 84.50 85 CYS A C 1
ATOM 701 O O . CYS A 1 85 ? 9.124 0.522 1.751 1.00 84.50 85 CYS A O 1
ATOM 703 N N . GLU A 1 86 ? 8.046 2.494 1.565 1.00 85.25 86 GLU A N 1
ATOM 704 C CA . GLU A 1 86 ? 7.726 2.417 0.133 1.00 85.25 86 GLU A CA 1
ATOM 705 C C . GLU A 1 86 ? 6.968 1.127 -0.243 1.00 85.25 86 GLU A C 1
ATOM 707 O O . GLU A 1 86 ? 7.080 0.604 -1.344 1.00 85.25 86 GLU A O 1
ATOM 712 N N . ILE A 1 87 ? 6.148 0.620 0.687 1.00 85.81 87 ILE A N 1
ATOM 713 C CA . ILE A 1 87 ? 5.361 -0.603 0.499 1.00 85.81 87 ILE A CA 1
ATOM 714 C C . ILE A 1 87 ? 3.969 -0.235 -0.001 1.00 85.81 87 ILE A C 1
ATOM 716 O O . ILE A 1 87 ? 3.274 0.585 0.602 1.00 85.81 87 ILE A O 1
ATOM 720 N N . CYS A 1 88 ? 3.540 -0.918 -1.055 1.00 89.88 88 CYS A N 1
ATOM 721 C CA . CYS A 1 88 ? 2.215 -0.827 -1.648 1.00 89.88 88 CYS A CA 1
ATOM 722 C C . CYS A 1 88 ? 1.617 -2.233 -1.757 1.00 89.88 88 CYS A C 1
ATOM 724 O O . CYS A 1 88 ? 2.279 -3.140 -2.252 1.00 89.88 88 CYS A O 1
ATOM 726 N N . LEU A 1 89 ? 0.397 -2.460 -1.273 1.00 89.81 89 LEU A N 1
ATOM 727 C CA . LEU A 1 89 ? -0.218 -3.789 -1.255 1.00 89.81 89 LEU A CA 1
ATOM 728 C C . LEU A 1 89 ? -1.641 -3.724 -1.793 1.00 89.81 89 LEU A C 1
ATOM 730 O O . LEU A 1 89 ? -2.464 -2.950 -1.300 1.00 89.81 89 LEU A O 1
ATOM 734 N N . CYS A 1 90 ? -1.932 -4.550 -2.797 1.00 90.94 90 CYS A N 1
ATOM 735 C CA . CYS A 1 90 ? -3.262 -4.629 -3.385 1.00 90.94 90 CYS A CA 1
ATOM 736 C C . CYS A 1 90 ? -4.232 -5.417 -2.497 1.00 90.94 90 CYS A C 1
ATOM 738 O O . CYS A 1 90 ? -3.838 -6.305 -1.737 1.00 90.94 90 CYS A O 1
ATOM 740 N N . THR A 1 91 ? -5.522 -5.137 -2.666 1.00 90.06 91 THR A N 1
ATOM 741 C CA . THR A 1 91 ? -6.624 -5.841 -1.991 1.00 90.06 91 THR A CA 1
ATOM 742 C C . THR A 1 91 ? -6.544 -7.356 -2.154 1.00 90.06 91 THR A C 1
ATOM 744 O O . THR A 1 91 ? -6.664 -8.079 -1.175 1.00 90.06 91 THR A O 1
ATOM 747 N N . LYS A 1 92 ? -6.266 -7.857 -3.364 1.00 89.50 92 LYS A N 1
ATOM 748 C CA . LYS A 1 92 ? -6.173 -9.300 -3.658 1.00 89.50 92 LYS A CA 1
ATOM 749 C C . LYS A 1 92 ? -5.118 -10.020 -2.812 1.00 89.50 92 LYS A C 1
ATOM 751 O O . LYS A 1 92 ? -5.302 -11.173 -2.454 1.00 89.50 92 LYS A O 1
ATOM 756 N N . CYS A 1 93 ? -3.998 -9.359 -2.535 1.00 88.19 93 CYS A N 1
ATOM 757 C CA . CYS A 1 93 ? -2.894 -9.923 -1.762 1.00 88.19 93 CYS A CA 1
ATOM 758 C C . CYS A 1 93 ? -3.064 -9.771 -0.253 1.00 88.19 93 CYS A C 1
ATOM 760 O O . CYS A 1 93 ? -2.202 -10.240 0.494 1.00 88.19 93 CYS A O 1
ATOM 762 N N . GLN A 1 94 ? -4.077 -9.036 0.186 1.00 86.19 94 GLN A N 1
ATOM 763 C CA . GLN A 1 94 ? -4.268 -8.668 1.582 1.00 86.19 94 GLN A CA 1
ATOM 764 C C . GLN A 1 94 ? -5.610 -9.139 2.127 1.00 86.19 94 GLN A C 1
ATOM 766 O O . GLN A 1 94 ? -5.719 -9.259 3.333 1.00 86.19 94 GLN A O 1
ATOM 771 N N . ARG A 1 95 ? -6.590 -9.431 1.272 1.00 75.69 95 ARG A N 1
ATOM 772 C CA . ARG A 1 95 ? -7.812 -10.154 1.621 1.00 75.69 95 ARG A CA 1
ATOM 773 C C . ARG A 1 95 ? -7.521 -11.632 1.850 1.00 75.69 95 ARG A C 1
ATOM 775 O O . ARG A 1 95 ? -8.153 -12.180 2.774 1.00 75.69 95 ARG A O 1
#

Organism: NCBI:txid1416333

Secondary structure (DSSP, 8-state):
----TTTT----S-HHHHHHHTTT--B--TTTSS-EEEESSHHHHHTTS-GGGHHHHHB-TTT--BGGG---TTT---EEEETTTTEEEEGGGT-

pLDDT: mean 82.87, std 12.97, range [39.31, 92.75]

Radius of gyration: 12.3 Å; chains: 1; bounding box: 44×26×25 Å

Foldseek 3Di:
DDPLPLLVCLPQAQVVVVCVVVVQPFAQDPVHRDTKGWDLDLVVVPVVAPPVLSVLQQAASNPRDGQNVDADPVPSTRWIDDRVSSHIHGPVSND